Protein AF-W7ILP6-F1 (afdb_monomer)

Sequence (133 aa):
MLLVVLGVVALGIGGWAYFAPEAWYGSFPGFGLRWLPVLGPYNQHLSSDVGALYLGFAVLTLLAAGRAADTALVRATGAAWLVFNVFHTAYHLRHLDMHSATDNLLNAVSSGVFLLISAALLLPLRRGSAARG

Mean predicted aligned error: 4.25 Å

Solvent-accessible surface area (backbone atoms only — not comparable to full-atom values): 7070 Å² total; per-residue (Å²): 109,70,41,51,54,54,15,52,51,25,37,52,53,7,48,38,18,45,80,38,30,66,61,33,43,68,28,28,91,41,98,90,39,59,69,44,62,72,79,48,82,92,48,66,67,60,33,30,50,54,5,50,52,26,38,53,50,13,53,54,25,43,53,25,47,79,38,63,85,42,57,65,56,35,28,54,47,16,49,56,45,26,56,52,28,49,56,52,36,54,48,52,75,73,49,64,81,69,49,55,75,66,55,40,49,51,52,51,51,54,35,47,52,54,27,51,54,18,54,55,45,60,50,82,80,79,74,72,80,74,73,91,124

Structure (mmCIF, N/CA/C/O backbone):
data_AF-W7ILP6-F1
#
_entry.id   AF-W7ILP6-F1
#
loop_
_atom_site.group_PDB
_atom_site.id
_atom_site.type_symbol
_atom_site.label_atom_id
_atom_site.label_alt_id
_atom_site.label_comp_id
_atom_site.label_asym_id
_atom_site.label_entity_id
_atom_site.label_seq_id
_atom_site.pdbx_PDB_ins_code
_atom_site.Cartn_x
_atom_site.Cartn_y
_atom_site.Cartn_z
_atom_site.occupancy
_atom_site.B_iso_or_equiv
_atom_site.auth_seq_id
_atom_site.auth_comp_id
_atom_site.auth_asym_id
_atom_site.auth_atom_id
_atom_site.pdbx_PDB_model_num
ATOM 1 N N . MET A 1 1 ? -0.141 4.873 15.717 1.00 85.62 1 MET A N 1
ATOM 2 C CA . MET A 1 1 ? 0.980 5.078 14.770 1.00 85.62 1 MET A CA 1
ATOM 3 C C . MET A 1 1 ? 0.925 4.139 13.569 1.00 85.62 1 MET A C 1
ATOM 5 O O . MET A 1 1 ? 0.949 4.655 12.465 1.00 85.62 1 MET A O 1
ATOM 9 N N . LEU A 1 2 ? 0.781 2.816 13.739 1.00 93.75 2 LEU A N 1
ATOM 10 C CA . LEU A 1 2 ? 0.747 1.856 12.615 1.00 93.75 2 LEU A CA 1
ATOM 11 C C . LEU A 1 2 ? -0.267 2.204 11.506 1.00 93.75 2 LEU A C 1
ATOM 13 O O . LEU A 1 2 ? 0.094 2.235 10.336 1.00 93.75 2 LEU A O 1
ATOM 17 N N . LEU A 1 3 ? -1.508 2.548 11.873 1.00 96.25 3 LEU A N 1
ATOM 18 C CA . LEU A 1 3 ? -2.538 2.967 10.909 1.00 96.25 3 LEU A CA 1
ATOM 19 C C . LEU A 1 3 ? -2.161 4.252 10.158 1.00 96.25 3 LEU A C 1
ATOM 21 O O . LEU A 1 3 ? -2.415 4.361 8.968 1.00 96.25 3 LEU A O 1
ATOM 25 N N . VAL A 1 4 ? -1.521 5.216 10.825 1.00 96.25 4 VAL A N 1
ATOM 26 C CA . VAL A 1 4 ? -1.081 6.458 10.166 1.00 96.25 4 VAL A CA 1
ATOM 27 C C . VAL A 1 4 ? -0.016 6.146 9.118 1.00 96.25 4 VAL A C 1
ATOM 29 O O . VAL A 1 4 ? -0.110 6.636 8.000 1.00 96.25 4 VAL A O 1
ATOM 32 N N . VAL A 1 5 ? 0.947 5.281 9.449 1.00 95.38 5 VAL A N 1
ATOM 33 C CA . VAL A 1 5 ? 1.987 4.842 8.506 1.00 95.38 5 VAL A CA 1
ATOM 34 C C . VAL A 1 5 ? 1.364 4.157 7.289 1.00 95.38 5 VAL A C 1
ATOM 36 O O . VAL A 1 5 ? 1.639 4.563 6.164 1.00 95.38 5 VAL A O 1
ATOM 39 N N . LEU A 1 6 ? 0.478 3.177 7.500 1.00 97.06 6 LEU A N 1
ATOM 40 C CA . LEU A 1 6 ? -0.218 2.494 6.403 1.00 97.06 6 LEU A CA 1
ATOM 41 C C . LEU 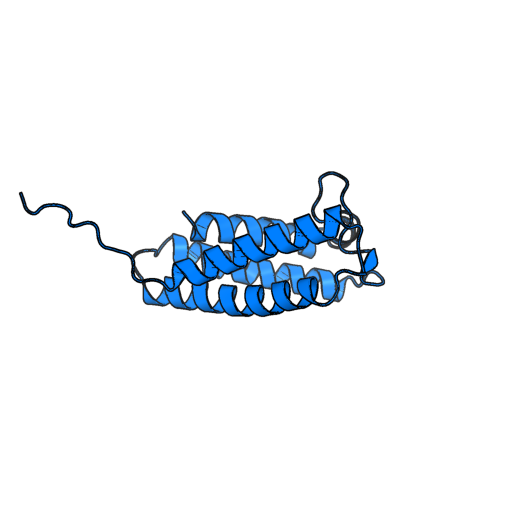A 1 6 ? -1.045 3.463 5.550 1.00 97.06 6 LEU A C 1
ATOM 43 O O . LEU A 1 6 ? -0.989 3.402 4.326 1.00 97.06 6 LEU A O 1
ATOM 47 N N . GLY A 1 7 ? -1.780 4.377 6.187 1.00 98.19 7 GLY A N 1
ATOM 48 C CA . GLY A 1 7 ? -2.624 5.349 5.498 1.00 98.19 7 GLY A CA 1
AT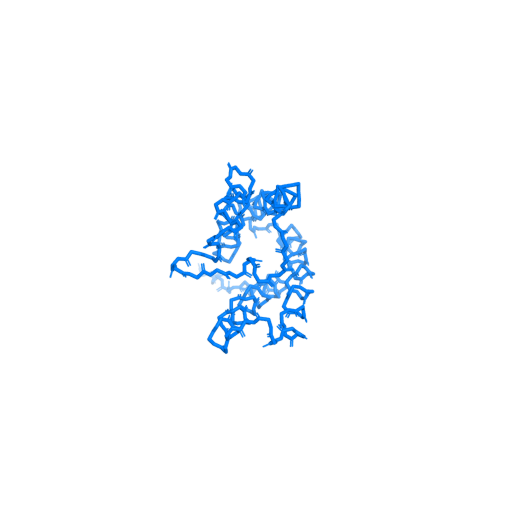OM 49 C C . GLY A 1 7 ? -1.821 6.315 4.630 1.00 98.19 7 GLY A C 1
ATOM 50 O O . GLY A 1 7 ? -2.199 6.557 3.489 1.00 98.19 7 GLY A O 1
ATOM 51 N N . VAL A 1 8 ? -0.691 6.826 5.130 1.00 97.94 8 VAL A N 1
ATOM 52 C CA . VAL A 1 8 ? 0.193 7.729 4.372 1.00 97.94 8 VAL A CA 1
ATOM 53 C C . VAL A 1 8 ? 0.856 7.005 3.203 1.00 97.94 8 VAL A C 1
ATOM 55 O O . VAL A 1 8 ? 0.896 7.549 2.101 1.00 97.94 8 VAL A O 1
ATOM 58 N N . VAL A 1 9 ? 1.332 5.774 3.408 1.00 97.50 9 VAL A N 1
ATOM 59 C CA . VAL A 1 9 ? 1.915 4.969 2.324 1.00 97.50 9 VAL A CA 1
ATOM 60 C C . VAL A 1 9 ? 0.873 4.688 1.244 1.00 97.50 9 VAL A C 1
ATOM 62 O O . VAL A 1 9 ? 1.144 4.911 0.067 1.00 97.50 9 VAL A O 1
ATOM 65 N N . ALA A 1 10 ? -0.330 4.261 1.633 1.00 98.50 10 ALA A N 1
ATOM 66 C CA . ALA A 1 10 ? -1.418 4.006 0.697 1.00 98.50 10 ALA A CA 1
ATOM 67 C C . ALA A 1 10 ? -1.823 5.268 -0.073 1.00 98.50 10 ALA A C 1
ATOM 69 O O . ALA A 1 10 ? -2.030 5.209 -1.280 1.00 98.50 10 ALA A O 1
ATOM 70 N N . LEU A 1 11 ? -1.874 6.419 0.600 1.00 98.62 11 LEU A N 1
ATOM 71 C CA . LEU A 1 11 ? -2.167 7.697 -0.039 1.00 98.62 11 LEU A CA 1
ATOM 72 C C . LEU A 1 11 ? -1.084 8.082 -1.055 1.00 98.62 11 LEU A C 1
ATOM 74 O O . LEU A 1 11 ? -1.411 8.514 -2.156 1.00 98.62 11 LEU A O 1
ATOM 78 N N . GLY A 1 12 ? 0.193 7.901 -0.705 1.00 98.44 12 GLY A N 1
ATOM 79 C CA . GLY A 1 12 ? 1.322 8.193 -1.589 1.00 98.44 12 GLY A CA 1
ATOM 80 C C . GLY A 1 12 ? 1.356 7.291 -2.823 1.00 98.44 12 GLY A C 1
ATOM 81 O O . GLY A 1 12 ? 1.411 7.792 -3.944 1.00 98.44 12 GLY A O 1
ATOM 82 N N . ILE A 1 13 ? 1.267 5.970 -2.628 1.00 98.31 13 ILE A N 1
ATOM 83 C CA . ILE A 1 13 ? 1.232 4.994 -3.729 1.00 98.31 13 ILE A CA 1
ATOM 84 C C . ILE A 1 13 ? -0.011 5.219 -4.590 1.00 98.31 13 ILE A C 1
ATOM 86 O O . ILE A 1 13 ? 0.099 5.334 -5.808 1.00 98.31 13 ILE A O 1
ATOM 90 N N . GLY A 1 14 ? -1.182 5.324 -3.956 1.00 98.69 14 GLY A N 1
ATOM 91 C CA . GLY A 1 14 ? -2.461 5.483 -4.635 1.00 98.69 14 GLY A CA 1
ATOM 92 C C . GLY A 1 14 ? -2.539 6.771 -5.447 1.00 98.69 14 GLY A C 1
ATOM 93 O O . GLY A 1 14 ? -2.912 6.748 -6.617 1.00 98.69 14 GLY A O 1
ATOM 94 N N . GLY A 1 15 ? -2.119 7.890 -4.855 1.00 98.75 15 GLY A N 1
ATOM 95 C CA . GLY A 1 15 ? -2.073 9.180 -5.534 1.00 98.75 15 GLY A CA 1
ATOM 96 C C . GLY A 1 15 ? -1.111 9.172 -6.719 1.00 98.75 15 GLY A C 1
ATOM 97 O O . GLY A 1 15 ? -1.472 9.628 -7.802 1.00 98.75 15 GLY A O 1
ATOM 98 N N . TRP A 1 16 ? 0.084 8.603 -6.552 1.00 98.69 16 TRP A N 1
ATOM 99 C CA . TRP A 1 16 ? 1.052 8.516 -7.642 1.00 98.69 16 TRP A CA 1
ATOM 100 C C . TRP A 1 16 ? 0.535 7.644 -8.794 1.00 98.69 16 TRP A C 1
ATOM 102 O O . TRP A 1 16 ? 0.503 8.097 -9.937 1.00 98.69 16 TRP A O 1
ATOM 112 N N . ALA A 1 17 ? 0.062 6.434 -8.492 1.00 98.75 17 ALA A N 1
ATOM 113 C CA . ALA A 1 17 ? -0.444 5.495 -9.488 1.00 98.75 17 ALA A CA 1
ATOM 114 C C . ALA A 1 17 ? -1.706 6.002 -10.206 1.00 98.75 17 ALA A C 1
ATOM 116 O O . ALA A 1 17 ? -1.877 5.728 -11.389 1.00 98.75 17 ALA A O 1
ATOM 117 N N . TYR A 1 18 ? -2.576 6.764 -9.533 1.00 98.75 18 TYR A N 1
ATOM 118 C CA . TYR A 1 18 ? -3.804 7.279 -10.144 1.00 98.75 18 TYR A CA 1
ATOM 119 C C . TYR A 1 18 ? -3.574 8.547 -10.975 1.00 98.75 18 TYR A C 1
ATOM 121 O O . TYR A 1 18 ? -4.037 8.631 -12.112 1.00 98.75 18 TYR A O 1
ATOM 129 N N . PHE A 1 19 ? -2.867 9.540 -10.422 1.00 98.69 19 PHE A N 1
ATOM 130 C CA . PHE A 1 19 ? -2.723 10.860 -11.052 1.00 98.69 19 PHE A CA 1
ATOM 131 C C . PHE A 1 19 ? -1.513 10.969 -11.985 1.00 98.69 19 PHE A C 1
ATOM 133 O O . PHE A 1 19 ? -1.498 11.836 -12.856 1.00 98.69 19 PHE A O 1
ATOM 140 N N . ALA A 1 20 ? -0.511 10.101 -11.833 1.00 98.56 20 ALA A N 1
ATOM 141 C CA . ALA A 1 20 ? 0.650 10.031 -12.718 1.00 98.56 20 ALA A CA 1
ATOM 142 C C . ALA A 1 20 ? 1.045 8.562 -13.004 1.00 98.56 20 ALA A C 1
ATOM 144 O O . ALA A 1 20 ? 2.168 8.150 -12.691 1.00 98.56 20 ALA A O 1
ATOM 145 N N . PRO A 1 21 ? 0.140 7.764 -13.614 1.00 98.38 21 PRO A N 1
ATOM 146 C CA . PRO A 1 21 ? 0.288 6.313 -13.779 1.00 98.38 21 PRO A CA 1
ATOM 147 C C . PRO A 1 21 ? 1.531 5.906 -14.572 1.00 98.38 21 PRO A C 1
ATOM 149 O O . PRO A 1 21 ? 2.172 4.912 -14.238 1.00 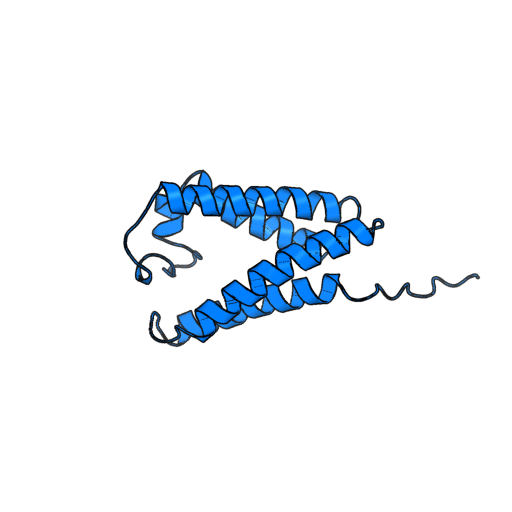98.38 21 PRO A O 1
ATOM 152 N N . GLU A 1 22 ? 1.897 6.671 -15.602 1.00 98.19 22 GLU A N 1
ATOM 153 C CA . GLU A 1 22 ? 3.081 6.394 -16.419 1.00 98.19 22 GLU A CA 1
ATOM 154 C C . GLU A 1 22 ? 4.378 6.636 -15.634 1.00 98.19 22 GLU A C 1
ATOM 156 O O . GLU A 1 22 ? 5.291 5.812 -15.668 1.00 98.19 22 GLU A O 1
ATOM 161 N N . ALA A 1 23 ? 4.439 7.722 -14.855 1.00 98.06 23 ALA A N 1
ATOM 162 C CA . ALA A 1 23 ? 5.583 8.007 -13.992 1.00 98.06 23 ALA A CA 1
ATOM 163 C C . ALA A 1 23 ? 5.713 6.959 -12.877 1.00 98.06 23 ALA A C 1
ATOM 165 O O . ALA A 1 23 ? 6.819 6.490 -12.601 1.00 98.06 23 ALA A O 1
ATOM 166 N N . TRP A 1 24 ? 4.591 6.564 -12.269 1.00 98.56 24 TRP A N 1
ATOM 167 C CA . TRP A 1 24 ? 4.549 5.488 -11.281 1.00 98.56 24 TRP A CA 1
ATOM 168 C C . TRP A 1 24 ? 5.061 4.178 -11.885 1.00 98.56 24 TRP A C 1
ATOM 170 O O . TRP A 1 24 ? 6.027 3.612 -11.380 1.00 98.56 24 TRP A O 1
ATOM 180 N N . TYR A 1 25 ? 4.516 3.754 -13.027 1.00 98.56 25 TYR A N 1
ATOM 181 C CA . TYR A 1 25 ? 4.974 2.557 -13.734 1.00 98.56 25 TYR A CA 1
ATOM 182 C C . TYR A 1 25 ? 6.471 2.618 -14.079 1.00 98.56 25 TYR A C 1
ATOM 184 O O . TYR A 1 25 ? 7.209 1.668 -13.837 1.00 98.56 25 TYR A O 1
ATOM 192 N N . GLY A 1 26 ? 6.958 3.742 -14.604 1.00 98.25 26 GLY A N 1
ATOM 193 C CA . GLY A 1 26 ? 8.339 3.863 -15.072 1.00 98.25 26 GLY A CA 1
ATOM 194 C C . GLY A 1 26 ? 9.400 3.984 -13.974 1.00 98.25 26 GLY A C 1
ATOM 195 O O . GLY A 1 26 ? 10.589 3.831 -14.271 1.00 98.25 26 GLY A O 1
ATOM 196 N N . SER A 1 27 ? 9.012 4.295 -12.732 1.00 97.81 27 SER A N 1
ATOM 197 C CA . SER A 1 27 ? 9.982 4.653 -11.686 1.00 97.81 27 SER A CA 1
ATOM 198 C C . SER A 1 27 ? 9.641 4.227 -10.263 1.00 97.81 27 SER A C 1
ATOM 200 O O . SER A 1 27 ? 10.427 4.511 -9.365 1.00 97.81 27 SER A O 1
ATOM 202 N N . PHE A 1 28 ? 8.530 3.531 -10.018 1.00 97.56 28 PHE A N 1
ATOM 203 C CA . PHE A 1 28 ? 8.255 2.936 -8.711 1.00 97.56 28 PHE A CA 1
ATOM 204 C C . PHE A 1 28 ? 9.345 1.915 -8.332 1.00 97.56 28 PHE A C 1
ATOM 206 O O . PHE A 1 28 ? 9.747 1.116 -9.188 1.00 97.56 28 PHE A O 1
ATOM 213 N N . PRO A 1 29 ? 9.797 1.875 -7.061 1.00 96.19 29 PRO A N 1
ATOM 214 C CA . PRO A 1 29 ? 9.338 2.630 -5.879 1.00 96.19 29 PRO A CA 1
ATOM 215 C C . PRO A 1 29 ? 9.971 4.020 -5.686 1.00 96.19 29 PRO A C 1
ATOM 217 O O . PRO A 1 29 ? 9.797 4.636 -4.637 1.00 96.19 29 PRO A O 1
ATOM 220 N N . GLY A 1 30 ? 10.710 4.526 -6.669 1.00 95.00 30 GLY A N 1
ATOM 221 C CA . GLY A 1 30 ? 11.523 5.734 -6.580 1.00 95.00 30 GLY A CA 1
ATOM 222 C C . GLY A 1 30 ? 12.998 5.402 -6.353 1.00 95.00 30 GLY A C 1
ATOM 223 O O . GLY A 1 30 ? 13.431 4.267 -6.531 1.00 95.00 30 GLY A O 1
ATOM 224 N N . PHE A 1 31 ? 13.795 6.403 -5.967 1.00 94.56 31 PHE A N 1
ATOM 225 C CA . PHE A 1 31 ? 15.217 6.235 -5.607 1.00 94.56 31 PHE A CA 1
ATOM 226 C C . PHE A 1 31 ? 16.097 5.585 -6.695 1.00 94.56 31 PHE A C 1
ATOM 228 O O . PHE A 1 31 ? 17.105 4.956 -6.391 1.00 94.56 31 PHE A O 1
ATOM 235 N N . GLY A 1 32 ? 15.721 5.737 -7.969 1.00 93.75 32 GLY A N 1
ATOM 236 C CA . GLY A 1 32 ? 16.424 5.128 -9.105 1.00 93.75 32 GLY A CA 1
ATOM 237 C C . GLY A 1 32 ? 16.064 3.661 -9.372 1.00 93.75 32 GLY A C 1
ATOM 238 O O . GLY A 1 32 ? 16.598 3.077 -10.311 1.00 93.75 32 GLY A O 1
ATOM 239 N N . LEU A 1 33 ? 15.152 3.077 -8.590 1.00 94.81 33 LEU A N 1
ATOM 240 C CA . LEU A 1 33 ? 14.657 1.712 -8.762 1.00 94.81 33 LEU A CA 1
ATOM 241 C C . LEU A 1 33 ? 13.516 1.656 -9.793 1.00 94.81 33 LEU A C 1
ATOM 243 O O . LEU A 1 33 ? 12.851 2.658 -10.064 1.00 94.81 33 LEU A O 1
ATOM 247 N N . ARG A 1 34 ? 13.298 0.475 -10.386 1.00 95.81 34 ARG A N 1
ATOM 248 C CA . ARG A 1 34 ? 12.272 0.236 -11.420 1.00 95.81 34 ARG A CA 1
ATOM 249 C C . ARG A 1 34 ? 11.645 -1.149 -11.278 1.00 95.81 34 ARG A C 1
ATOM 251 O O . ARG A 1 34 ? 12.016 -2.083 -11.983 1.00 95.81 34 ARG A O 1
ATOM 258 N N . TRP A 1 35 ? 10.700 -1.292 -10.357 1.00 96.38 35 TRP A N 1
ATOM 259 C CA . TRP A 1 35 ? 10.121 -2.597 -10.023 1.00 96.38 35 TRP A CA 1
ATOM 260 C C . TRP A 1 35 ? 8.936 -3.002 -10.902 1.00 96.38 35 TRP A C 1
ATOM 262 O O . TRP A 1 35 ? 8.628 -4.180 -10.987 1.00 96.38 35 TRP A O 1
ATOM 272 N N . LEU A 1 36 ? 8.275 -2.070 -11.588 1.00 96.88 36 LEU A N 1
ATOM 273 C CA . LEU A 1 36 ? 7.097 -2.393 -12.403 1.00 96.88 36 LEU A CA 1
ATOM 274 C C . LEU A 1 36 ? 7.412 -2.770 -13.861 1.00 96.88 36 LEU A C 1
ATOM 276 O O . LEU A 1 36 ? 6.816 -3.733 -14.339 1.00 96.88 36 LEU A O 1
ATOM 280 N N . PRO A 1 37 ? 8.357 -2.119 -14.576 1.00 96.25 37 PRO A N 1
ATOM 281 C CA . PRO A 1 37 ? 8.542 -2.379 -16.007 1.00 96.25 37 PRO A CA 1
ATOM 282 C C . PRO A 1 37 ? 9.009 -3.793 -16.361 1.00 96.25 37 PRO A C 1
ATOM 284 O O . PRO A 1 37 ? 8.818 -4.239 -17.488 1.00 96.25 37 PRO A O 1
ATOM 287 N N . VAL A 1 38 ? 9.624 -4.506 -15.414 1.00 94.06 38 VAL A N 1
ATOM 288 C CA . VAL A 1 38 ? 10.047 -5.899 -15.622 1.00 94.06 38 VAL A CA 1
ATOM 289 C C . VAL A 1 38 ? 8.881 -6.893 -15.570 1.00 94.06 38 VAL A C 1
ATOM 291 O O . VAL A 1 38 ? 9.041 -8.029 -16.000 1.00 94.06 38 VAL A O 1
ATOM 294 N N . LEU A 1 39 ? 7.714 -6.479 -15.061 1.00 92.44 39 LEU A N 1
ATOM 295 C CA . LEU A 1 39 ? 6.545 -7.347 -14.865 1.00 92.44 39 LEU A CA 1
ATOM 296 C C . LEU A 1 39 ? 5.652 -7.451 -16.111 1.00 92.44 39 LEU A C 1
ATOM 298 O O . LEU A 1 39 ? 4.689 -8.216 -16.115 1.00 92.44 39 LEU A O 1
ATOM 302 N N . GLY A 1 40 ? 5.950 -6.688 -17.162 1.00 94.44 40 GLY A N 1
ATOM 303 C CA . GLY A 1 40 ? 5.172 -6.653 -18.396 1.00 94.44 40 GLY A CA 1
ATOM 304 C C . GLY A 1 40 ? 4.872 -5.226 -18.846 1.00 94.44 40 GLY A C 1
ATOM 305 O O . GLY A 1 40 ? 5.240 -4.285 -18.154 1.00 94.44 40 GLY A O 1
ATOM 306 N N . PRO A 1 41 ? 4.228 -5.051 -20.012 1.00 97.06 41 PRO A N 1
ATOM 307 C CA . PRO A 1 41 ? 4.001 -3.742 -20.617 1.00 97.06 41 PRO A CA 1
ATOM 308 C C . PRO A 1 41 ? 3.064 -2.850 -19.790 1.00 97.06 41 PRO A C 1
ATOM 310 O O . PRO A 1 41 ? 2.160 -3.327 -19.102 1.00 97.06 41 PRO A O 1
ATOM 313 N N . TYR A 1 42 ? 3.240 -1.532 -19.930 1.00 98.19 42 TYR A N 1
ATOM 314 C CA . TYR A 1 42 ? 2.387 -0.530 -19.293 1.00 98.19 42 TYR A CA 1
ATOM 315 C C . TYR A 1 42 ? 0.921 -0.686 -19.709 1.00 98.19 42 TYR A C 1
ATOM 317 O O . TYR A 1 42 ? 0.595 -0.757 -20.894 1.00 98.19 42 TYR A O 1
ATOM 325 N N . ASN A 1 43 ? 0.033 -0.662 -18.716 1.00 98.31 43 ASN A N 1
ATOM 326 C CA . ASN A 1 43 ? -1.406 -0.577 -18.903 1.0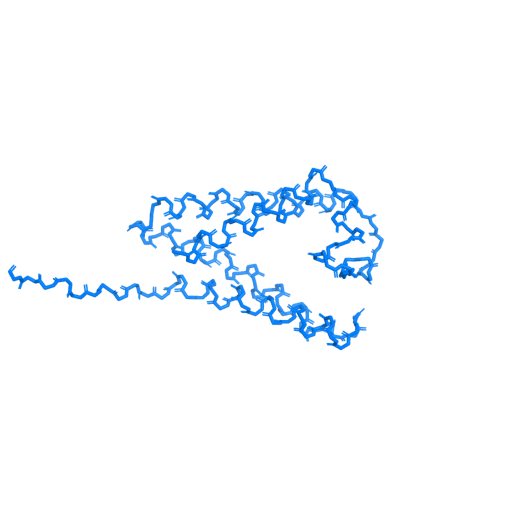0 98.31 43 ASN A CA 1
ATOM 327 C C . ASN A 1 43 ? -1.953 0.525 -17.992 1.00 98.31 43 ASN A C 1
ATOM 329 O O . ASN A 1 43 ? -1.989 0.371 -16.771 1.00 98.31 43 ASN A O 1
ATOM 333 N N . GLN A 1 44 ? -2.392 1.630 -18.596 1.00 98.38 44 GLN A N 1
ATOM 334 C CA . GLN A 1 44 ? -2.897 2.783 -17.856 1.00 98.38 44 GLN A CA 1
ATOM 335 C C . GLN A 1 44 ? -4.097 2.438 -16.976 1.00 98.38 44 GLN A C 1
ATOM 337 O O . GLN A 1 44 ? -4.135 2.863 -15.827 1.00 98.38 44 GLN A O 1
ATOM 342 N N . HIS A 1 45 ? -5.050 1.660 -17.495 1.00 98.56 45 HIS A N 1
ATOM 343 C CA . HIS A 1 45 ? -6.242 1.283 -16.739 1.00 98.56 45 HIS A CA 1
ATOM 344 C C . HIS A 1 45 ? -5.858 0.480 -15.496 1.00 98.56 45 HIS A C 1
ATOM 346 O O . HIS A 1 45 ? -6.303 0.799 -14.400 1.00 98.56 45 HIS A O 1
ATOM 352 N N . LEU A 1 46 ? -4.961 -0.501 -15.644 1.00 98.06 46 LEU A N 1
ATOM 353 C CA . LEU A 1 46 ? -4.486 -1.306 -14.520 1.00 98.06 46 LEU A CA 1
ATOM 354 C C . LEU A 1 46 ? -3.750 -0.454 -13.473 1.00 98.06 46 LEU A C 1
ATOM 356 O O . LEU A 1 46 ? -4.001 -0.602 -12.279 1.00 98.06 46 LEU A O 1
ATOM 360 N N . SER A 1 47 ? -2.871 0.458 -13.901 1.00 98.31 47 SER A N 1
ATOM 361 C CA . SER A 1 47 ? -2.184 1.383 -12.988 1.00 98.31 47 SER A CA 1
ATOM 362 C C . SER A 1 47 ? -3.169 2.287 -12.242 1.00 98.31 47 SER A C 1
ATOM 364 O O . SER A 1 47 ? -3.056 2.454 -11.027 1.00 98.31 47 SER A O 1
ATOM 366 N N . SER A 1 48 ? -4.168 2.830 -12.943 1.00 98.50 48 SER A N 1
ATOM 367 C CA . SER A 1 48 ? -5.218 3.645 -12.332 1.00 98.50 48 SER A CA 1
ATOM 368 C C . SER A 1 48 ? -6.090 2.836 -11.367 1.00 98.50 48 SER A C 1
ATOM 370 O O . SER A 1 48 ? -6.396 3.339 -10.290 1.00 98.50 48 SER A O 1
ATOM 372 N N . ASP A 1 49 ? -6.425 1.581 -11.668 1.00 98.75 49 ASP A N 1
ATOM 373 C CA . ASP A 1 49 ? -7.180 0.713 -10.753 1.00 98.75 49 ASP A CA 1
ATOM 374 C C . ASP A 1 49 ? -6.399 0.427 -9.466 1.00 98.75 49 ASP A C 1
ATOM 376 O O . ASP A 1 49 ? -6.953 0.517 -8.367 1.00 98.75 49 ASP A O 1
ATOM 380 N N . VAL A 1 50 ? -5.094 0.147 -9.576 1.00 98.31 50 VAL A N 1
ATOM 381 C CA . VAL A 1 50 ? -4.206 0.009 -8.409 1.00 98.31 50 VAL A CA 1
ATOM 382 C C . VAL A 1 50 ? -4.191 1.311 -7.609 1.00 98.31 50 VAL A C 1
ATOM 384 O O . VAL A 1 50 ? -4.339 1.287 -6.386 1.00 98.31 50 VAL A O 1
ATOM 387 N N . GLY A 1 51 ? -4.077 2.453 -8.289 1.00 98.75 51 GLY A N 1
ATOM 388 C CA . GLY A 1 51 ? -4.139 3.768 -7.661 1.00 98.75 51 GLY A CA 1
ATOM 389 C C . GLY A 1 51 ? -5.430 3.996 -6.874 1.00 98.75 51 GLY A C 1
ATOM 390 O O . GLY A 1 51 ? -5.390 4.324 -5.687 1.00 98.75 51 GLY A O 1
ATOM 391 N N . ALA A 1 52 ? -6.578 3.751 -7.505 1.00 98.81 52 ALA A N 1
ATOM 392 C CA . ALA A 1 52 ? -7.895 3.886 -6.894 1.00 98.81 52 ALA A CA 1
ATOM 393 C C . ALA A 1 52 ? -8.087 2.931 -5.703 1.00 98.81 52 ALA A C 1
ATOM 395 O O . ALA A 1 52 ? -8.596 3.347 -4.659 1.00 98.81 52 ALA A O 1
ATOM 396 N N . LEU A 1 53 ? -7.624 1.680 -5.816 1.00 98.69 53 LEU A N 1
ATOM 397 C CA . LEU A 1 53 ? -7.655 0.699 -4.729 1.00 98.69 53 LEU A CA 1
ATOM 398 C C . LEU A 1 53 ? -6.875 1.201 -3.505 1.00 98.69 53 LEU A C 1
ATOM 400 O O . LEU A 1 53 ? -7.405 1.206 -2.391 1.00 98.69 53 LEU A O 1
ATOM 404 N N . TYR A 1 54 ? -5.640 1.669 -3.705 1.00 98.75 54 TYR A N 1
ATOM 405 C CA . TYR A 1 54 ? -4.813 2.204 -2.623 1.00 98.75 54 TYR A CA 1
ATOM 406 C C . TYR A 1 54 ? -5.392 3.487 -2.018 1.00 98.75 54 TYR A C 1
ATOM 408 O O . TYR A 1 54 ? -5.339 3.649 -0.800 1.00 98.75 54 TYR A O 1
ATOM 416 N N . LEU A 1 55 ? -6.006 4.369 -2.814 1.00 98.88 55 LEU A N 1
ATOM 417 C CA . LEU A 1 55 ? -6.722 5.541 -2.296 1.00 98.88 55 LEU A CA 1
ATOM 418 C C . LEU A 1 55 ? -7.923 5.134 -1.424 1.00 98.88 55 LEU A C 1
ATOM 420 O O . LEU A 1 55 ? -8.125 5.707 -0.352 1.00 98.88 55 LEU A O 1
ATOM 424 N N . GLY A 1 56 ? -8.673 4.101 -1.819 1.00 98.75 56 GLY A N 1
ATOM 425 C CA . GLY A 1 56 ? -9.736 3.522 -0.992 1.00 98.75 56 GLY A CA 1
ATOM 426 C C . GLY A 1 56 ? -9.210 2.969 0.338 1.00 98.75 56 GLY A C 1
ATOM 427 O O . GLY A 1 56 ? -9.750 3.277 1.406 1.00 98.75 56 GLY A O 1
ATOM 428 N N . PHE A 1 57 ? -8.101 2.223 0.298 1.00 98.56 57 PHE A N 1
ATOM 429 C CA . PHE A 1 57 ? -7.412 1.743 1.500 1.00 98.56 57 PHE A CA 1
ATOM 430 C C . PHE A 1 57 ? -6.890 2.896 2.365 1.00 98.56 57 PHE A C 1
ATOM 432 O O . PHE A 1 57 ? -6.987 2.822 3.591 1.00 98.56 57 PHE A O 1
ATOM 439 N N . ALA A 1 58 ? -6.385 3.977 1.767 1.00 98.69 58 ALA A N 1
ATOM 440 C CA . ALA A 1 58 ? -5.935 5.161 2.490 1.00 98.69 58 ALA A CA 1
ATOM 441 C C . ALA A 1 58 ? -7.086 5.790 3.283 1.00 98.69 58 ALA A C 1
ATOM 443 O O . ALA A 1 58 ? -6.944 6.008 4.486 1.00 98.69 58 ALA A O 1
ATOM 444 N N . VAL A 1 59 ? -8.248 5.999 2.654 1.00 98.69 59 VAL A N 1
ATOM 445 C CA . VAL A 1 59 ? -9.441 6.538 3.326 1.00 98.69 59 VAL A CA 1
ATOM 446 C C . VAL A 1 59 ? -9.867 5.641 4.488 1.00 98.69 59 VAL A C 1
ATOM 448 O O . VAL A 1 59 ? -9.978 6.125 5.615 1.00 98.69 59 VAL A O 1
ATOM 451 N N . LEU A 1 60 ? -10.041 4.335 4.252 1.00 98.56 60 LEU A N 1
ATOM 452 C CA . LEU A 1 60 ? -10.413 3.379 5.302 1.00 98.56 60 LEU A CA 1
ATOM 453 C C . LEU A 1 60 ? -9.424 3.420 6.478 1.00 98.56 60 LEU A C 1
ATOM 455 O O . LEU A 1 60 ? -9.821 3.492 7.642 1.00 98.56 60 LEU A O 1
ATOM 459 N N . THR A 1 61 ? -8.128 3.433 6.173 1.00 98.56 61 THR A N 1
ATOM 460 C CA . THR A 1 61 ? -7.065 3.374 7.180 1.00 98.56 61 THR A CA 1
ATOM 461 C C . THR A 1 61 ? -6.957 4.662 7.988 1.00 98.56 61 THR A C 1
ATOM 463 O O . THR A 1 61 ? -6.784 4.610 9.206 1.00 98.56 61 THR A O 1
ATOM 466 N N . LEU A 1 62 ? -7.097 5.822 7.347 1.00 98.12 62 LEU A N 1
ATOM 467 C CA . LEU A 1 62 ? -7.075 7.117 8.027 1.00 98.12 62 LEU A CA 1
ATOM 468 C C . LEU A 1 62 ? -8.332 7.324 8.885 1.00 98.12 62 LEU A C 1
ATOM 470 O O . LEU A 1 62 ? -8.233 7.848 9.995 1.00 98.12 62 LEU A O 1
ATOM 474 N N . LEU A 1 63 ? -9.495 6.834 8.440 1.00 98.31 63 LEU A N 1
ATOM 475 C CA . LEU A 1 63 ? -10.709 6.803 9.263 1.00 98.31 63 LEU A CA 1
ATOM 476 C C . LEU A 1 63 ? -10.532 5.916 10.501 1.00 98.31 63 LEU A C 1
ATOM 478 O O . LEU A 1 63 ? -10.909 6.331 11.599 1.00 98.31 63 LEU A O 1
ATOM 482 N N . ALA A 1 64 ? -9.927 4.734 10.344 1.00 98.00 64 ALA A N 1
ATOM 483 C CA . ALA A 1 64 ? -9.584 3.856 11.460 1.00 98.00 64 ALA A CA 1
ATOM 484 C C . ALA A 1 64 ? -8.555 4.503 12.401 1.00 98.00 64 ALA A C 1
ATOM 486 O O . ALA A 1 64 ? -8.669 4.378 13.618 1.00 98.00 64 ALA A O 1
ATOM 487 N N . ALA A 1 65 ? -7.580 5.245 11.864 1.00 97.44 65 ALA A N 1
ATOM 488 C CA . ALA A 1 65 ? -6.604 5.983 12.663 1.00 97.44 65 ALA A CA 1
ATOM 489 C C . ALA A 1 65 ? -7.271 7.071 13.521 1.00 97.44 65 ALA A C 1
ATOM 491 O O . ALA A 1 65 ? -6.972 7.175 14.710 1.00 97.44 65 ALA A O 1
ATOM 492 N N . GLY A 1 66 ? -8.205 7.840 12.948 1.00 97.75 66 GLY A N 1
ATOM 493 C CA . GLY A 1 66 ? -8.979 8.856 13.671 1.00 97.75 66 GLY A CA 1
ATOM 494 C C . GLY A 1 66 ? -9.969 8.277 14.689 1.00 97.75 66 GLY A C 1
ATOM 495 O O . GLY A 1 66 ? -10.370 8.966 15.622 1.00 97.75 66 GLY A O 1
ATOM 496 N N . ARG A 1 67 ? -10.335 6.998 14.543 1.00 96.56 67 ARG A N 1
ATOM 497 C CA . ARG A 1 67 ? -11.228 6.254 15.445 1.00 96.56 67 ARG A CA 1
ATOM 498 C C . ARG A 1 67 ? -10.518 5.077 16.108 1.00 96.56 67 ARG A C 1
ATOM 500 O O . ARG A 1 67 ? -11.103 4.016 16.273 1.00 96.56 67 ARG A O 1
ATOM 507 N N . ALA A 1 68 ? -9.270 5.257 16.537 1.00 94.19 68 ALA A N 1
ATOM 508 C CA . ALA A 1 68 ? -8.453 4.163 17.072 1.00 94.19 68 ALA A CA 1
ATOM 509 C C . ALA A 1 68 ? -9.051 3.441 18.305 1.00 94.19 68 ALA A C 1
ATOM 511 O O . ALA A 1 68 ? -8.647 2.321 18.611 1.00 94.19 68 ALA A O 1
ATOM 512 N N . ALA A 1 69 ? -10.006 4.059 19.012 1.00 94.25 69 ALA A N 1
ATOM 513 C CA . ALA A 1 69 ? -10.756 3.423 20.098 1.00 94.25 69 ALA A CA 1
ATOM 514 C C . ALA A 1 69 ? -11.788 2.384 19.604 1.00 94.25 69 ALA A C 1
ATOM 516 O O . ALA A 1 69 ? -12.136 1.465 20.348 1.00 94.25 69 ALA A O 1
ATOM 517 N N . ASP A 1 70 ? -12.252 2.498 18.356 1.00 95.75 70 ASP A N 1
ATOM 518 C CA . ASP A 1 70 ? -13.112 1.518 17.697 1.00 95.75 70 ASP A CA 1
ATOM 519 C C . ASP A 1 70 ? -12.275 0.317 17.237 1.00 95.75 70 ASP A C 1
ATOM 521 O O . ASP A 1 70 ? -11.792 0.218 16.106 1.00 95.75 70 ASP A O 1
ATOM 525 N N . THR A 1 71 ? -12.082 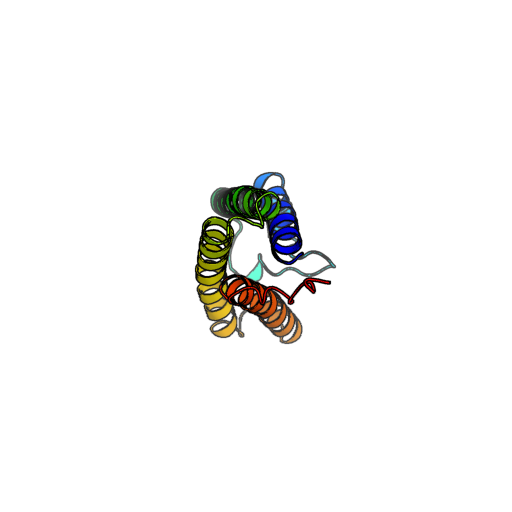-0.622 18.162 1.00 94.94 71 THR A N 1
ATOM 526 C CA . THR A 1 71 ? -11.286 -1.828 17.902 1.00 94.94 71 THR A CA 1
ATOM 527 C C . THR A 1 71 ? -11.863 -2.713 16.795 1.00 94.94 71 THR A C 1
ATOM 529 O O . THR A 1 71 ? -11.100 -3.458 16.180 1.00 94.94 71 THR A O 1
ATOM 532 N N . ALA A 1 72 ? -13.169 -2.638 16.507 1.00 96.62 72 ALA A N 1
ATOM 533 C CA . ALA A 1 72 ? -13.775 -3.401 15.421 1.00 96.62 72 ALA A CA 1
ATOM 534 C C . ALA A 1 72 ? -13.358 -2.821 14.063 1.00 96.62 72 ALA A C 1
ATOM 536 O O . ALA A 1 72 ? -12.876 -3.568 13.212 1.00 96.62 72 ALA A O 1
ATOM 537 N N . LEU A 1 73 ? -13.432 -1.494 13.897 1.00 97.31 73 LEU A N 1
ATOM 538 C CA . LEU A 1 73 ? -12.958 -0.807 12.692 1.00 97.31 73 LEU A CA 1
ATOM 539 C C . LEU A 1 73 ? -11.452 -1.004 12.467 1.00 97.31 73 LEU A C 1
ATOM 541 O O . LEU A 1 73 ? -11.023 -1.291 11.347 1.00 97.31 73 LEU A O 1
ATOM 545 N N . VAL A 1 74 ? -10.645 -0.902 13.529 1.00 97.25 74 VAL A N 1
ATOM 546 C CA . VAL A 1 74 ? -9.193 -1.138 13.453 1.00 97.25 74 VAL A CA 1
ATOM 547 C C . VAL A 1 74 ? -8.887 -2.565 12.998 1.00 97.25 74 VAL A C 1
ATOM 549 O O . VAL A 1 74 ? -8.063 -2.756 12.104 1.00 97.25 74 VAL A O 1
ATOM 552 N N . ARG A 1 75 ? -9.568 -3.570 13.562 1.00 97.31 75 ARG A N 1
ATOM 553 C CA . ARG A 1 75 ? -9.367 -4.977 13.187 1.00 97.31 75 ARG A CA 1
ATOM 554 C C . ARG A 1 75 ? -9.858 -5.282 11.779 1.00 97.31 75 ARG A C 1
ATOM 556 O O . ARG A 1 75 ? -9.160 -5.979 11.056 1.00 97.31 75 ARG A O 1
ATOM 563 N N . ALA A 1 76 ? -11.007 -4.746 11.371 1.00 98.12 76 ALA A N 1
ATOM 564 C CA . ALA A 1 76 ? -11.508 -4.901 10.006 1.00 98.12 76 ALA A CA 1
ATOM 565 C C . ALA A 1 76 ? -10.523 -4.309 8.983 1.00 98.12 76 ALA A C 1
ATOM 567 O O . ALA A 1 76 ? -10.178 -4.960 7.999 1.00 98.12 76 ALA A O 1
ATOM 568 N N . THR A 1 77 ? -9.992 -3.118 9.272 1.00 98.19 77 THR A N 1
ATOM 569 C CA . THR A 1 77 ? -8.950 -2.469 8.463 1.00 98.19 77 THR A CA 1
ATOM 570 C C . THR A 1 77 ? -7.673 -3.311 8.419 1.00 98.19 77 THR A C 1
ATOM 572 O O . THR A 1 77 ? -7.127 -3.558 7.346 1.00 98.19 77 THR A O 1
ATOM 575 N N . GLY A 1 78 ? -7.209 -3.798 9.575 1.00 98.06 78 GLY A N 1
ATOM 576 C CA . GLY A 1 78 ? -6.048 -4.683 9.672 1.00 98.06 78 GLY A CA 1
ATOM 577 C C . GLY A 1 78 ? -6.229 -5.994 8.903 1.00 98.06 78 GLY A C 1
ATOM 578 O O . GLY A 1 78 ? -5.298 -6.437 8.240 1.00 98.06 78 GLY A O 1
ATOM 579 N N . ALA A 1 79 ? -7.427 -6.581 8.923 1.00 98.50 79 ALA A N 1
ATOM 580 C CA . ALA A 1 79 ? -7.746 -7.802 8.188 1.00 98.50 79 ALA A CA 1
ATOM 581 C C . ALA A 1 79 ? -7.731 -7.576 6.669 1.00 98.50 79 ALA A C 1
ATOM 583 O O . ALA A 1 79 ? -7.161 -8.390 5.945 1.00 98.50 79 ALA A O 1
ATOM 584 N N . ALA A 1 80 ? -8.288 -6.459 6.188 1.00 98.50 80 ALA A N 1
ATOM 585 C CA . ALA A 1 80 ? -8.234 -6.094 4.772 1.00 98.50 80 ALA A CA 1
ATOM 586 C C . ALA A 1 80 ? -6.782 -5.945 4.282 1.00 98.50 80 ALA A C 1
ATOM 588 O O . ALA A 1 80 ? -6.399 -6.536 3.271 1.00 98.50 80 ALA A O 1
ATOM 589 N N . TRP A 1 81 ? -5.949 -5.226 5.042 1.00 98.50 81 TRP A N 1
ATOM 590 C CA . TRP A 1 81 ? -4.514 -5.123 4.767 1.00 98.50 81 TRP A CA 1
ATOM 591 C C . TRP A 1 81 ? -3.794 -6.466 4.844 1.00 98.50 81 TRP A C 1
ATOM 593 O O . TRP A 1 81 ? -2.922 -6.733 4.021 1.00 98.50 81 TRP A O 1
ATOM 603 N N . LEU A 1 82 ? -4.146 -7.318 5.809 1.00 98.44 82 LEU A N 1
ATOM 604 C CA . LEU A 1 82 ? -3.520 -8.624 5.973 1.00 98.44 82 LEU A CA 1
ATOM 605 C C . LEU A 1 82 ? -3.772 -9.504 4.750 1.00 98.44 82 LEU A C 1
ATOM 607 O O . LEU A 1 82 ? -2.826 -10.080 4.227 1.00 98.44 82 LEU A O 1
ATOM 611 N N . VAL A 1 83 ? -5.015 -9.569 4.267 1.00 98.62 83 VAL A N 1
ATOM 612 C CA . VAL A 1 83 ? -5.362 -10.328 3.057 1.00 98.62 83 VAL A CA 1
ATOM 613 C C . VAL A 1 83 ? -4.536 -9.836 1.870 1.00 98.62 83 VAL A C 1
ATOM 615 O O . VAL A 1 83 ? -3.859 -10.640 1.230 1.00 98.62 83 VAL A O 1
ATOM 618 N N . PHE A 1 84 ? -4.518 -8.523 1.624 1.00 98.25 84 PHE A N 1
ATOM 619 C CA . PHE A 1 84 ? -3.709 -7.935 0.556 1.00 98.25 84 PHE A CA 1
ATOM 620 C C . PHE A 1 84 ? -2.222 -8.305 0.694 1.00 98.25 84 PHE A C 1
ATOM 622 O O . PHE A 1 84 ? -1.629 -8.868 -0.225 1.00 98.25 84 PHE A O 1
ATOM 629 N N . ASN A 1 85 ? -1.627 -8.050 1.863 1.00 98.31 85 ASN A N 1
ATOM 630 C CA . ASN A 1 85 ? -0.194 -8.228 2.083 1.00 98.31 85 ASN A CA 1
ATOM 631 C C . ASN A 1 85 ? 0.236 -9.698 2.086 1.00 98.31 85 ASN A C 1
ATOM 633 O O . ASN A 1 85 ? 1.356 -9.988 1.669 1.00 98.31 85 ASN A O 1
ATOM 637 N N . VAL A 1 86 ? -0.625 -10.632 2.506 1.00 98.50 86 VAL A N 1
ATOM 638 C CA . VAL A 1 86 ? -0.348 -12.075 2.414 1.00 98.50 86 VAL A CA 1
ATOM 639 C C . VAL A 1 86 ? -0.207 -12.480 0.952 1.00 98.50 86 VAL A C 1
ATOM 641 O O . VAL A 1 86 ? 0.812 -13.060 0.578 1.00 98.50 86 VAL A O 1
ATOM 644 N N . PHE A 1 87 ? -1.195 -12.154 0.115 1.00 98.56 87 PHE A N 1
ATOM 645 C CA . PHE A 1 87 ? -1.166 -12.551 -1.293 1.00 98.56 87 PHE A CA 1
ATOM 646 C C . PHE A 1 87 ? -0.073 -11.819 -2.075 1.00 98.56 87 PHE A C 1
ATOM 648 O O . PHE A 1 87 ? 0.621 -12.449 -2.874 1.00 98.56 87 PHE A O 1
ATOM 655 N N . HIS A 1 88 ? 0.139 -10.531 -1.801 1.00 97.00 88 HIS A N 1
ATOM 656 C CA . HIS A 1 88 ? 1.188 -9.736 -2.436 1.00 97.00 88 HIS A CA 1
ATOM 657 C C . HIS A 1 88 ? 2.593 -10.241 -2.071 1.00 97.00 88 HIS A C 1
ATOM 659 O O . HIS A 1 88 ? 3.407 -10.519 -2.950 1.00 97.00 88 HIS A O 1
ATOM 665 N N . THR A 1 89 ? 2.865 -10.469 -0.781 1.00 98.19 89 THR A N 1
ATOM 666 C CA . THR A 1 89 ? 4.154 -11.024 -0.332 1.00 98.19 89 THR A CA 1
ATOM 667 C C . THR A 1 89 ? 4.374 -12.424 -0.908 1.00 98.19 89 THR A C 1
ATOM 669 O O . THR A 1 89 ? 5.447 -12.716 -1.430 1.00 98.19 89 THR A O 1
ATOM 672 N N . ALA A 1 90 ? 3.352 -13.287 -0.888 1.00 98.38 90 ALA A N 1
ATOM 673 C CA . ALA A 1 90 ? 3.442 -14.627 -1.468 1.00 98.38 90 ALA A CA 1
ATOM 674 C C . ALA A 1 90 ? 3.672 -14.608 -2.988 1.00 98.38 90 ALA A C 1
ATOM 676 O O . ALA A 1 90 ? 4.258 -15.546 -3.526 1.00 98.38 90 ALA A O 1
ATOM 677 N N . TYR A 1 91 ? 3.206 -13.580 -3.702 1.00 96.88 91 TYR A N 1
ATOM 678 C CA . TYR A 1 91 ? 3.526 -13.402 -5.115 1.00 96.88 91 TYR A CA 1
ATOM 679 C C . TYR A 1 91 ? 5.023 -13.134 -5.298 1.00 96.88 91 TYR A C 1
ATOM 681 O O . TYR A 1 91 ? 5.682 -13.918 -5.975 1.00 96.88 91 TYR A O 1
ATOM 689 N N . HIS A 1 92 ? 5.583 -12.122 -4.629 1.00 95.88 92 HIS A N 1
ATOM 690 C CA . HIS A 1 92 ? 7.007 -11.789 -4.761 1.00 95.88 92 HIS A CA 1
ATOM 691 C C . HIS A 1 92 ? 7.933 -12.932 -4.335 1.00 95.88 92 HIS A C 1
ATOM 693 O O . HIS A 1 92 ? 8.889 -13.242 -5.038 1.00 95.88 92 HIS A O 1
ATOM 699 N N . LEU A 1 93 ? 7.616 -13.626 -3.239 1.00 96.81 93 LEU A N 1
ATOM 700 C CA . LEU A 1 93 ? 8.416 -14.767 -2.779 1.00 96.81 93 LEU A CA 1
ATOM 701 C C . LEU A 1 93 ? 8.406 -15.958 -3.752 1.00 96.81 93 LEU A C 1
ATOM 703 O O . LEU A 1 93 ? 9.303 -16.795 -3.689 1.00 96.81 93 LEU A O 1
ATOM 707 N N . ARG A 1 94 ? 7.410 -16.047 -4.643 1.00 97.12 94 ARG A N 1
ATOM 708 C CA . ARG A 1 94 ? 7.323 -17.086 -5.683 1.00 97.12 94 ARG A CA 1
ATOM 709 C C . ARG A 1 94 ? 7.937 -16.677 -7.024 1.00 97.12 94 ARG A C 1
ATOM 711 O O . ARG A 1 94 ? 8.057 -17.537 -7.884 1.00 97.12 94 ARG A O 1
ATOM 718 N N . HIS A 1 95 ? 8.324 -15.413 -7.189 1.00 94.94 95 HIS A N 1
ATOM 719 C CA . HIS A 1 95 ? 8.829 -14.854 -8.448 1.00 94.94 95 HIS A CA 1
ATOM 720 C C . HIS A 1 95 ? 10.141 -14.087 -8.219 1.00 94.94 95 HIS A C 1
ATOM 722 O O . HIS A 1 95 ? 10.290 -12.919 -8.573 1.00 94.94 95 HIS A O 1
ATOM 728 N N . LEU A 1 96 ? 11.101 -14.743 -7.565 1.00 94.75 96 LEU A N 1
ATOM 729 C CA . LEU A 1 96 ? 12.416 -14.167 -7.251 1.00 94.75 96 LEU A CA 1
ATOM 730 C C . LEU A 1 96 ? 13.364 -14.140 -8.466 1.00 94.75 96 LEU A C 1
ATOM 732 O O . LEU A 1 96 ? 14.518 -13.748 -8.348 1.00 94.75 96 LEU A O 1
ATOM 736 N N . ASP A 1 97 ? 12.906 -14.567 -9.634 1.00 94.00 97 ASP A N 1
ATOM 737 C CA . ASP A 1 97 ? 13.641 -14.569 -10.897 1.00 94.00 97 ASP A CA 1
ATOM 738 C C . ASP A 1 97 ? 13.434 -13.285 -11.722 1.00 94.00 97 ASP A C 1
ATOM 740 O O . ASP A 1 97 ? 14.196 -13.026 -12.651 1.00 94.00 97 ASP A O 1
ATOM 744 N N . MET A 1 98 ? 12.446 -12.450 -11.369 1.00 89.44 98 MET A N 1
ATOM 745 C CA . MET A 1 98 ? 12.071 -11.259 -12.150 1.00 89.44 98 MET A CA 1
ATOM 746 C C . MET A 1 98 ? 13.019 -10.065 -11.973 1.00 89.44 98 MET A C 1
ATOM 748 O O . MET A 1 98 ? 13.118 -9.214 -12.858 1.00 89.44 98 MET A O 1
ATOM 752 N N . HIS A 1 99 ? 13.692 -9.968 -10.824 1.00 92.56 99 HIS A N 1
ATOM 753 C CA . HIS A 1 99 ? 14.535 -8.825 -10.472 1.00 92.56 99 HIS A CA 1
ATOM 754 C C . HIS A 1 99 ? 15.972 -9.229 -10.129 1.00 92.56 99 HIS A C 1
ATOM 756 O O . HIS A 1 99 ? 16.305 -10.403 -9.969 1.00 92.56 99 HIS A O 1
ATOM 762 N N . SER A 1 100 ? 16.831 -8.221 -9.947 1.00 94.44 100 SER A N 1
ATOM 763 C CA . SER A 1 100 ? 18.129 -8.411 -9.301 1.00 94.44 100 SER A CA 1
ATOM 764 C C . SER A 1 100 ? 17.962 -8.967 -7.877 1.00 94.44 100 SER A C 1
ATOM 766 O O . SER A 1 100 ? 16.932 -8.767 -7.230 1.00 94.44 100 SER A O 1
ATOM 768 N N . ALA A 1 101 ? 18.994 -9.625 -7.339 1.00 95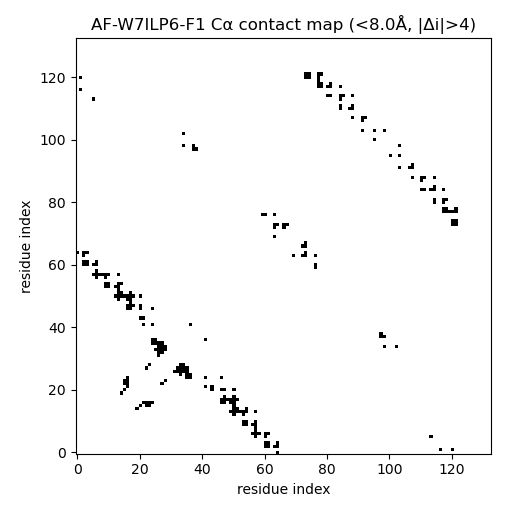.38 101 ALA A N 1
ATOM 769 C CA . ALA A 1 101 ? 18.958 -10.141 -5.966 1.00 95.38 101 ALA A CA 1
ATOM 770 C C . ALA A 1 101 ? 18.663 -9.038 -4.929 1.00 95.38 101 ALA A C 1
ATOM 772 O O . ALA A 1 101 ? 17.895 -9.256 -3.992 1.00 95.38 101 ALA A O 1
ATOM 773 N N . THR A 1 102 ? 19.229 -7.844 -5.124 1.00 95.56 102 THR A N 1
ATOM 774 C CA . THR A 1 102 ? 18.998 -6.682 -4.256 1.00 95.56 102 THR A CA 1
ATOM 775 C C . THR A 1 102 ? 17.550 -6.205 -4.323 1.00 95.56 102 THR A C 1
ATOM 777 O O . THR A 1 102 ? 16.930 -6.002 -3.283 1.00 95.56 102 THR A O 1
ATOM 780 N N . ASP A 1 103 ? 16.981 -6.068 -5.522 1.00 95.88 103 ASP A N 1
ATOM 781 C CA . ASP A 1 103 ? 15.587 -5.640 -5.689 1.00 95.88 103 ASP A CA 1
ATOM 782 C C . ASP A 1 103 ? 14.600 -6.661 -5.126 1.00 95.88 103 ASP A C 1
ATOM 784 O O . ASP A 1 103 ? 13.620 -6.279 -4.490 1.00 95.88 103 ASP A O 1
ATOM 788 N N . ASN A 1 104 ? 14.869 -7.956 -5.304 1.00 95.88 104 ASN A N 1
ATOM 789 C CA . ASN A 1 104 ? 14.071 -9.019 -4.697 1.00 95.88 104 ASN A CA 1
ATOM 790 C C . ASN A 1 104 ? 14.108 -8.953 -3.170 1.00 95.88 104 ASN A C 1
ATOM 792 O O . ASN A 1 104 ? 13.065 -9.057 -2.524 1.00 95.88 104 ASN A O 1
ATOM 796 N N . LEU A 1 105 ? 15.295 -8.748 -2.588 1.00 96.19 105 LEU A N 1
ATOM 797 C CA . LEU A 1 105 ? 15.448 -8.589 -1.145 1.00 96.19 105 LEU A CA 1
ATOM 798 C C . LEU A 1 105 ? 14.658 -7.375 -0.643 1.00 96.19 105 LEU A C 1
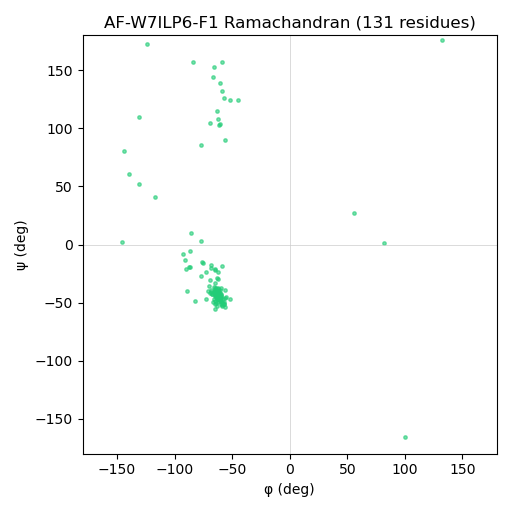ATOM 800 O O . LEU A 1 105 ? 13.909 -7.495 0.325 1.00 96.19 105 LEU A O 1
ATOM 804 N N . LEU A 1 106 ? 14.786 -6.227 -1.312 1.00 96.62 106 LEU A N 1
ATOM 805 C CA . LEU A 1 106 ? 14.056 -5.012 -0.954 1.00 96.62 106 LEU A CA 1
ATOM 806 C C . LEU A 1 106 ? 12.537 -5.209 -1.068 1.00 96.62 106 LEU A C 1
ATOM 808 O O . LEU A 1 106 ? 11.826 -4.900 -0.115 1.00 96.62 106 LEU A O 1
ATOM 812 N N . ASN A 1 107 ? 12.037 -5.800 -2.160 1.00 94.94 107 ASN A N 1
ATOM 813 C CA . ASN A 1 107 ? 10.613 -6.120 -2.326 1.00 94.94 107 ASN A CA 1
ATOM 814 C C . ASN A 1 107 ? 10.094 -7.039 -1.211 1.00 94.94 107 ASN A C 1
ATOM 816 O O . ASN A 1 107 ? 9.043 -6.769 -0.622 1.00 94.94 107 ASN A O 1
ATOM 820 N N . ALA A 1 108 ? 10.830 -8.112 -0.905 1.00 95.56 108 ALA A N 1
ATOM 821 C CA . ALA A 1 108 ? 10.446 -9.084 0.113 1.00 95.56 108 ALA A CA 1
ATOM 822 C C . ALA A 1 108 ? 10.426 -8.462 1.516 1.00 95.56 108 ALA A C 1
ATOM 824 O O . ALA A 1 108 ? 9.471 -8.664 2.266 1.00 95.56 108 ALA A O 1
ATOM 825 N N . VAL A 1 109 ? 11.444 -7.666 1.861 1.00 97.00 109 VAL A N 1
ATOM 826 C CA . VAL A 1 109 ? 11.529 -6.976 3.155 1.00 97.00 109 VAL A CA 1
ATOM 827 C C . VAL A 1 109 ? 10.428 -5.927 3.280 1.00 97.00 109 VAL A C 1
ATOM 829 O O . VAL A 1 109 ? 9.706 -5.931 4.276 1.00 97.00 109 VAL A O 1
ATOM 832 N N . SER A 1 110 ? 10.251 -5.058 2.280 1.00 95.06 110 SER A N 1
ATOM 833 C CA . SER A 1 110 ? 9.212 -4.023 2.299 1.00 95.06 110 SER A CA 1
ATOM 834 C C . SER A 1 110 ? 7.814 -4.629 2.437 1.00 95.06 110 SER A C 1
ATOM 836 O O . SER A 1 110 ? 7.069 -4.246 3.340 1.00 95.06 110 SER A O 1
ATOM 838 N N . SER A 1 111 ? 7.474 -5.620 1.609 1.00 96.19 111 SER A N 1
ATOM 839 C CA . SER A 1 111 ? 6.169 -6.294 1.667 1.00 96.19 111 SER A CA 1
ATOM 840 C C . SER A 1 111 ? 5.978 -7.055 2.983 1.00 96.19 111 SER A C 1
ATOM 842 O O . SER A 1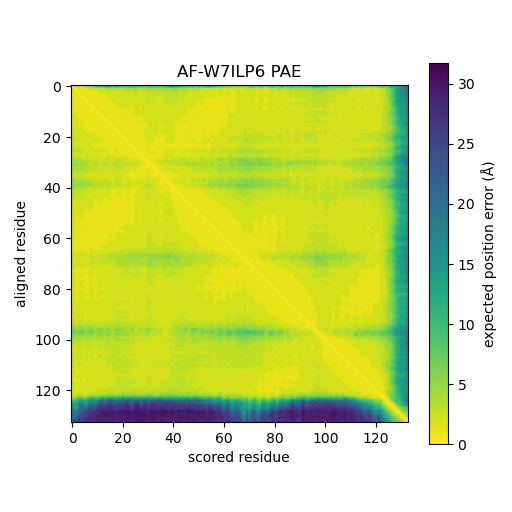 111 ? 4.915 -6.977 3.603 1.00 96.19 111 SER A O 1
ATOM 844 N N . GLY A 1 112 ? 7.032 -7.718 3.474 1.00 97.44 112 GLY A N 1
ATOM 845 C CA . GLY A 1 112 ? 7.033 -8.419 4.757 1.00 97.44 112 GLY A CA 1
ATOM 846 C C . GLY A 1 112 ? 6.798 -7.490 5.951 1.00 97.44 112 GLY A C 1
ATOM 847 O O . GLY A 1 112 ? 6.033 -7.826 6.853 1.00 97.44 112 GLY A O 1
ATOM 848 N N . VAL A 1 113 ? 7.376 -6.286 5.950 1.00 97.69 113 VAL A N 1
ATOM 849 C CA . VAL A 1 113 ? 7.113 -5.276 6.988 1.00 97.69 113 VAL A CA 1
ATOM 850 C C . VAL A 1 113 ? 5.634 -4.884 7.002 1.00 97.69 113 VAL A C 1
ATOM 852 O O . VAL A 1 113 ? 5.017 -4.890 8.070 1.00 97.69 113 VAL A O 1
ATOM 855 N N . PHE A 1 114 ? 5.026 -4.603 5.845 1.00 97.38 114 PHE A N 1
ATOM 856 C CA . PHE A 1 114 ? 3.597 -4.273 5.782 1.00 97.38 114 PHE A CA 1
ATOM 857 C C . PHE A 1 114 ? 2.703 -5.443 6.203 1.00 97.38 114 PHE A C 1
ATOM 859 O O . PHE A 1 114 ? 1.718 -5.235 6.920 1.00 97.38 114 PHE A O 1
ATOM 866 N N . LEU A 1 115 ? 3.075 -6.676 5.852 1.00 98.00 115 LEU A N 1
ATOM 867 C CA . LEU A 1 115 ? 2.414 -7.889 6.328 1.00 98.00 115 LEU A CA 1
ATOM 868 C C . LEU A 1 115 ? 2.415 -7.975 7.863 1.00 98.00 115 LEU A C 1
ATOM 870 O O . LEU A 1 115 ? 1.360 -8.165 8.474 1.00 98.00 115 LEU A O 1
ATOM 874 N N . LEU A 1 116 ? 3.573 -7.771 8.496 1.00 97.81 116 LEU A N 1
ATOM 875 C CA . LEU A 1 116 ? 3.707 -7.813 9.955 1.00 97.81 116 LEU A CA 1
ATOM 876 C C . LEU A 1 116 ? 2.930 -6.686 10.645 1.00 97.81 116 LEU A C 1
ATOM 878 O O . LEU A 1 116 ? 2.263 -6.930 11.651 1.00 97.81 116 LEU A O 1
ATOM 882 N N . ILE A 1 117 ? 2.954 -5.469 10.090 1.00 96.75 117 ILE A N 1
ATOM 883 C CA . ILE A 1 117 ? 2.148 -4.346 10.592 1.00 96.75 117 ILE A CA 1
ATOM 884 C C . ILE A 1 117 ? 0.654 -4.696 10.542 1.00 96.75 117 ILE A C 1
ATOM 886 O O . ILE A 1 117 ? -0.073 -4.427 11.498 1.00 96.75 117 ILE A O 1
ATOM 890 N N . SER A 1 118 ? 0.202 -5.327 9.457 1.00 97.00 118 SER A N 1
ATOM 891 C CA . SER A 1 118 ? -1.199 -5.730 9.279 1.00 97.00 118 SER A CA 1
ATOM 892 C C . SER A 1 118 ? -1.624 -6.772 10.311 1.00 97.00 118 SER A C 1
ATOM 894 O O . SER A 1 118 ? -2.663 -6.625 10.952 1.00 97.00 118 SER A O 1
ATOM 896 N N . ALA A 1 119 ? -0.786 -7.790 10.534 1.00 97.19 119 ALA A N 1
ATOM 897 C CA . ALA A 1 119 ? -1.016 -8.803 11.560 1.00 97.19 119 ALA A CA 1
ATOM 898 C C . ALA A 1 119 ? -1.048 -8.192 12.973 1.00 97.19 119 ALA A C 1
ATOM 900 O O . ALA A 1 119 ? -1.904 -8.547 13.785 1.00 97.19 119 ALA A O 1
ATOM 901 N N . ALA A 1 120 ? -0.171 -7.225 13.260 1.00 96.19 120 ALA A N 1
ATOM 902 C CA . ALA A 1 120 ? -0.117 -6.557 14.558 1.00 96.19 120 ALA A CA 1
ATOM 903 C C . ALA A 1 120 ? -1.407 -5.788 14.900 1.00 96.19 120 ALA A C 1
ATOM 905 O O . ALA A 1 120 ? -1.767 -5.707 16.073 1.00 96.19 120 ALA A O 1
ATOM 906 N N . LEU A 1 121 ? -2.139 -5.271 13.904 1.00 95.31 121 LEU A N 1
ATOM 907 C CA . LEU A 1 121 ? -3.427 -4.589 14.114 1.00 95.31 121 LEU A CA 1
ATOM 908 C C . LEU A 1 121 ? -4.550 -5.530 14.581 1.00 95.31 121 LEU A C 1
ATOM 910 O O . LEU A 1 121 ? -5.563 -5.065 15.105 1.00 95.31 121 LEU A O 1
ATOM 914 N N . LEU A 1 122 ? -4.382 -6.844 14.409 1.00 95.12 122 LEU A N 1
ATOM 915 C CA . LEU A 1 122 ? -5.344 -7.849 14.866 1.00 95.12 122 LEU A CA 1
ATOM 916 C C . LEU A 1 122 ? -5.105 -8.278 16.315 1.00 95.12 122 LEU A C 1
ATOM 918 O O . LEU A 1 122 ? -6.015 -8.800 16.968 1.00 95.12 122 LEU A O 1
ATOM 922 N N . LEU A 1 123 ? -3.904 -8.033 16.839 1.00 92.31 123 LEU A N 1
ATOM 923 C CA . LEU A 1 123 ? -3.565 -8.378 18.210 1.00 92.31 123 LEU A CA 1
ATOM 924 C C . LEU A 1 123 ? -4.382 -7.526 19.196 1.00 92.31 123 LEU A C 1
ATOM 926 O O . LEU A 1 123 ? -4.649 -6.347 18.945 1.00 92.31 123 LEU A O 1
ATOM 930 N N . PRO A 1 124 ? -4.800 -8.087 20.344 1.00 82.50 124 PRO A N 1
ATOM 931 C CA . PRO A 1 124 ? -5.410 -7.295 21.401 1.00 82.50 124 PRO A CA 1
ATOM 932 C C . PRO A 1 124 ? -4.451 -6.185 21.838 1.00 82.50 124 PRO A C 1
ATOM 934 O O . PRO A 1 124 ? -3.312 -6.459 22.222 1.00 82.50 124 PRO A O 1
ATOM 937 N N . LEU A 1 125 ? -4.912 -4.933 21.820 1.00 74.81 125 LEU A N 1
ATOM 938 C CA . LEU A 1 125 ? -4.159 -3.847 22.437 1.00 74.81 125 LEU A CA 1
ATOM 939 C C . LEU A 1 125 ? -4.070 -4.148 23.934 1.00 74.81 125 LEU A C 1
ATOM 941 O O . LEU A 1 125 ? -5.090 -4.171 24.627 1.00 74.81 125 LEU A O 1
ATOM 945 N N . ARG A 1 126 ? -2.856 -4.392 24.442 1.00 62.03 126 ARG A N 1
ATOM 946 C CA . ARG A 1 126 ? -2.622 -4.401 25.887 1.00 62.03 126 ARG A CA 1
ATOM 947 C C . ARG A 1 126 ? -2.978 -3.005 26.383 1.00 62.03 126 ARG A C 1
ATOM 949 O O . ARG A 1 126 ? -2.223 -2.061 26.166 1.00 62.03 126 ARG A O 1
ATOM 956 N N . ARG A 1 127 ? -4.139 -2.859 27.024 1.00 59.84 127 ARG A N 1
ATOM 957 C CA . ARG A 1 127 ? -4.411 -1.685 27.851 1.00 59.84 127 ARG A CA 1
ATOM 958 C C . ARG A 1 127 ? -3.363 -1.727 28.953 1.00 59.84 127 ARG A C 1
ATOM 960 O O . ARG A 1 127 ? -3.457 -2.563 29.847 1.00 59.84 127 ARG A O 1
ATOM 967 N N . GLY A 1 128 ? -2.327 -0.896 28.840 1.00 47.72 128 GLY A N 1
ATOM 968 C CA . GLY A 1 128 ? -1.468 -0.617 29.979 1.00 47.72 128 GLY A CA 1
ATOM 969 C C . GLY A 1 128 ? -2.392 -0.206 31.113 1.00 47.72 128 GLY A C 1
ATOM 970 O O . GLY A 1 128 ? -3.250 0.655 30.906 1.00 47.72 128 GLY A O 1
ATOM 971 N N . SER A 1 129 ? -2.298 -0.895 32.248 1.00 49.69 129 SER A N 1
ATOM 972 C CA . SER A 1 129 ? -2.991 -0.518 33.471 1.00 49.69 129 SER A CA 1
ATOM 973 C C . SER A 1 129 ? -2.573 0.907 33.813 1.00 49.69 129 SER A C 1
ATOM 975 O O . SER A 1 129 ? -1.567 1.119 34.481 1.00 49.69 129 SER A O 1
ATOM 977 N N . ALA A 1 130 ? -3.313 1.892 33.305 1.00 52.19 130 ALA A N 1
ATOM 978 C CA . ALA A 1 130 ? -3.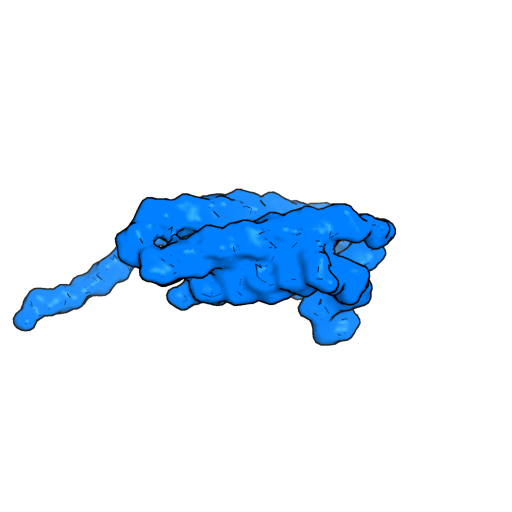279 3.234 33.836 1.00 52.19 130 ALA A CA 1
ATOM 979 C C . ALA A 1 130 ? -3.784 3.084 35.268 1.00 52.19 130 ALA A C 1
ATOM 981 O O . ALA A 1 130 ? -4.934 2.702 35.503 1.00 52.19 130 ALA A O 1
ATOM 982 N N . ALA A 1 131 ? -2.834 3.221 36.187 1.00 50.38 131 ALA A N 1
ATOM 983 C CA . ALA A 1 131 ? -3.004 3.075 37.610 1.00 50.38 131 ALA A CA 1
ATOM 984 C C . ALA A 1 131 ? -4.268 3.814 38.061 1.00 50.38 131 ALA A C 1
ATOM 986 O O . ALA A 1 131 ? -4.427 5.008 37.818 1.00 50.38 131 ALA A O 1
ATOM 987 N N . ARG A 1 132 ? -5.165 3.078 38.718 1.00 48.66 132 ARG A N 1
ATOM 988 C CA . ARG A 1 132 ? -6.063 3.679 39.697 1.00 48.66 132 ARG A CA 1
ATOM 989 C C . ARG A 1 132 ? -5.161 4.059 40.870 1.00 48.66 132 ARG A C 1
ATOM 991 O O . ARG A 1 132 ? -4.687 3.163 41.565 1.00 48.66 132 ARG A O 1
ATOM 998 N N . GLY A 1 133 ? -4.864 5.343 40.999 1.00 43.88 133 GLY A N 1
ATOM 999 C CA . GLY A 1 133 ? -4.185 5.961 42.132 1.00 43.88 133 GLY A CA 1
ATOM 1000 C C . GLY A 1 133 ? -4.866 7.282 42.402 1.00 43.88 133 GLY A C 1
ATOM 1001 O O . GLY A 1 133 ? -4.991 8.046 41.420 1.00 43.88 133 GLY A O 1
#

Radius of gyration: 16.74 Å; Cα contacts (8 Å, |Δi|>4): 137; chains: 1; bounding box: 33×28×63 Å

pLDDT: mean 93.95, std 11.17, range [43.88, 98.88]

Secondary structure (DSSP, 8-state):
-HHHHHHHHHHHHHHHHHHSHHHHHHHTEETTEE-SGGGSS--HHHHHHHHHHHHHHHHHHHHHHHTTT-HHHHHHHHHHHHHHHHHHHHHHHH-TTSS-HHHHHHHHHHHHHHHHHHHHTTS----------

Foldseek 3Di:
DLLVVLLVVLLVQLCCLQVPVVCCQQAPPHPNDHDRVLVDDDDSVVSNVSSVVSNVLSVLSVVCVVVVVPLVSLLVSLVVQLVVLVVQLVVLVVPVVSDDVVVSVVSNVVSVVSNVSSVVSNDDDPPDPPDPD

Organism: NCBI:txid909613